Protein AF-A0A6G3XEN6-F1 (afdb_monomer)

Radius of gyration: 22.03 Å; Cα contacts (8 Å, |Δi|>4): 73; chains: 1; bounding box: 51×29×54 Å

InterPro domains:
  IPR021050 Cytochrome c oxidase subunit IV, actinobacteria [PF12270] (1-107)
  IPR021050 Cytochrome c oxidase subunit IV, actinobacteria [PIRSF017385] (2-106)

Structure (mmCIF, N/CA/C/O backbone):
data_AF-A0A6G3XEN6-F1
#
_entry.id   AF-A0A6G3XEN6-F1
#
loop_
_atom_site.group_PDB
_atom_site.id
_atom_site.type_symbol
_atom_site.label_atom_id
_atom_site.label_alt_id
_atom_site.label_comp_id
_atom_site.label_asym_id
_atom_site.label_entity_id
_atom_site.label_seq_id
_atom_site.pdbx_PDB_ins_code
_atom_site.Cartn_x
_atom_site.Cartn_y
_atom_site.Cartn_z
_atom_site.occupancy
_atom_site.B_iso_or_equiv
_atom_site.auth_seq_id
_atom_site.auth_comp_id
_atom_site.auth_asym_id
_atom_site.auth_atom_id
_atom_site.pdbx_PDB_model_num
ATOM 1 N N . TRP A 1 1 ? -12.385 -10.425 -13.037 1.00 83.81 1 TRP A N 1
ATOM 2 C CA . TRP A 1 1 ? -13.175 -11.455 -12.325 1.00 83.81 1 TRP A CA 1
ATOM 3 C C . TRP A 1 1 ? -13.147 -11.294 -10.815 1.00 83.81 1 TRP A C 1
ATOM 5 O O . TRP A 1 1 ? -14.214 -11.320 -10.218 1.00 83.81 1 TRP A O 1
ATOM 15 N N . LEU A 1 2 ? -11.980 -11.065 -10.199 1.00 95.06 2 LEU A N 1
ATOM 16 C CA . LEU A 1 2 ? -11.874 -10.879 -8.746 1.00 95.06 2 LEU A CA 1
ATOM 17 C C . LEU A 1 2 ? -12.801 -9.782 -8.188 1.00 95.06 2 LEU A C 1
ATOM 19 O O . LEU A 1 2 ? -13.530 -10.043 -7.242 1.00 95.06 2 LEU A O 1
ATOM 23 N N . SER A 1 3 ? -12.837 -8.592 -8.796 1.00 96.44 3 SER A N 1
ATOM 24 C CA . SER A 1 3 ? -13.715 -7.496 -8.351 1.00 96.44 3 SER A CA 1
ATOM 25 C C . SER A 1 3 ? -15.198 -7.875 -8.375 1.00 96.44 3 SER A C 1
ATOM 27 O O . SER A 1 3 ? -15.915 -7.641 -7.409 1.00 96.44 3 SER A O 1
ATOM 29 N N . VAL A 1 4 ? -15.650 -8.530 -9.448 1.00 97.56 4 VAL A N 1
ATOM 30 C CA . VAL A 1 4 ? -17.026 -9.039 -9.578 1.00 97.56 4 VAL A CA 1
ATOM 31 C C . VAL A 1 4 ? -17.334 -10.060 -8.484 1.00 97.56 4 VAL A C 1
ATOM 33 O O . VAL A 1 4 ? -18.388 -9.986 -7.858 1.00 97.56 4 VAL A O 1
ATOM 36 N N . PHE A 1 5 ? -16.403 -10.978 -8.217 1.00 97.81 5 PHE A N 1
ATOM 37 C CA . PHE A 1 5 ? -16.540 -11.957 -7.141 1.00 97.81 5 PHE A CA 1
ATOM 38 C C . PHE A 1 5 ? -16.638 -11.285 -5.764 1.00 97.81 5 PHE A C 1
ATOM 40 O O . PHE A 1 5 ? -17.553 -11.592 -5.005 1.00 97.81 5 PHE A O 1
ATOM 47 N N . ILE A 1 6 ? -15.749 -10.335 -5.454 1.00 98.12 6 ILE A N 1
ATOM 48 C CA . ILE A 1 6 ? -15.763 -9.629 -4.165 1.00 98.12 6 ILE A CA 1
ATOM 49 C C . ILE A 1 6 ? -17.054 -8.822 -4.009 1.00 98.12 6 ILE A C 1
ATOM 51 O O . ILE A 1 6 ? -17.641 -8.846 -2.933 1.00 98.12 6 ILE A O 1
ATOM 55 N N . LEU A 1 7 ? -17.544 -8.167 -5.066 1.00 98.25 7 LEU A N 1
ATOM 56 C CA . LEU A 1 7 ? -18.818 -7.446 -5.029 1.00 98.25 7 LEU A CA 1
ATOM 57 C C . LEU A 1 7 ? -19.996 -8.385 -4.754 1.00 98.25 7 LEU A C 1
ATOM 59 O O . LEU A 1 7 ? -20.827 -8.093 -3.897 1.00 98.25 7 LEU A O 1
ATOM 63 N N . ALA A 1 8 ? -20.056 -9.519 -5.455 1.00 98.31 8 ALA A N 1
ATOM 64 C CA . ALA A 1 8 ? -21.086 -10.525 -5.222 1.00 98.31 8 ALA A CA 1
ATOM 65 C C . ALA A 1 8 ? -21.054 -11.013 -3.765 1.00 98.31 8 ALA A C 1
ATOM 67 O O . ALA A 1 8 ? -22.091 -11.046 -3.104 1.00 98.31 8 ALA A O 1
ATOM 68 N N . MET A 1 9 ? -19.863 -11.301 -3.233 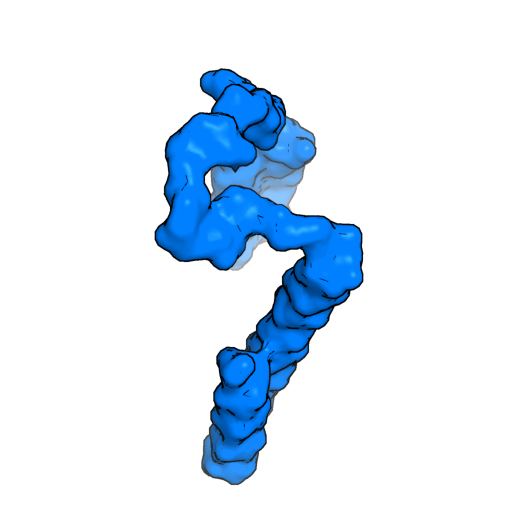1.00 98.12 9 MET A N 1
ATOM 69 C CA . MET A 1 9 ? -19.693 -11.697 -1.836 1.00 98.12 9 MET A CA 1
ATOM 70 C C . MET A 1 9 ? -20.049 -10.581 -0.851 1.00 98.12 9 MET A C 1
ATOM 72 O O . MET A 1 9 ? -20.675 -10.872 0.161 1.00 98.12 9 MET A O 1
ATOM 76 N N . ALA A 1 10 ? -19.716 -9.320 -1.139 1.00 97.88 10 ALA A N 1
ATOM 77 C CA . ALA A 1 10 ? -20.072 -8.171 -0.304 1.00 97.88 10 ALA A CA 1
ATOM 78 C C . ALA A 1 10 ? -21.594 -8.037 -0.158 1.00 97.88 10 ALA A C 1
ATOM 80 O O . ALA A 1 10 ? -22.098 -7.848 0.949 1.00 97.88 10 ALA A O 1
ATOM 81 N N . VAL A 1 11 ? -22.331 -8.199 -1.263 1.00 98.06 11 VAL A N 1
ATOM 82 C CA . VAL A 1 11 ? -23.799 -8.155 -1.274 1.00 98.06 11 VAL A CA 1
ATOM 83 C C . VAL A 1 11 ? -24.391 -9.353 -0.533 1.00 98.06 11 VAL A C 1
ATOM 85 O O . VAL A 1 11 ? -25.224 -9.168 0.353 1.00 98.06 11 VAL A O 1
ATOM 88 N N . VAL A 1 12 ? -23.951 -10.575 -0.856 1.00 98.19 12 VAL A N 1
ATOM 89 C CA . VAL A 1 12 ? -24.445 -11.801 -0.205 1.00 98.19 12 VAL A CA 1
ATOM 90 C C . VAL A 1 12 ? -24.184 -11.758 1.300 1.00 98.19 12 VAL A C 1
ATOM 92 O O . VAL A 1 12 ? -25.095 -12.007 2.088 1.00 98.19 12 VAL A O 1
ATOM 95 N N . TYR A 1 13 ? -22.966 -11.391 1.704 1.00 97.88 13 TYR A N 1
ATOM 96 C CA . TYR A 1 13 ? -22.592 -11.259 3.107 1.00 97.88 13 TYR A CA 1
ATOM 97 C C . TYR A 1 13 ? -23.436 -10.196 3.804 1.00 97.88 13 TYR A C 1
ATOM 99 O O . TYR A 1 13 ? -24.056 -10.504 4.815 1.00 97.88 13 TYR A O 1
ATOM 107 N N . GLY A 1 14 ? -23.523 -8.980 3.257 1.00 97.25 14 GLY A N 1
ATOM 108 C CA . GLY A 1 14 ? -24.234 -7.879 3.908 1.00 97.25 14 GLY A CA 1
ATOM 109 C C . GLY A 1 14 ? -25.726 -8.141 4.103 1.00 97.25 14 GLY A C 1
ATOM 110 O O . GLY A 1 14 ? -26.280 -7.798 5.147 1.00 97.25 14 GLY A O 1
ATOM 111 N N . VAL A 1 15 ? -26.376 -8.811 3.146 1.00 97.62 15 VAL A N 1
ATOM 112 C CA . VAL A 1 15 ? -27.791 -9.196 3.269 1.00 97.62 15 VAL A CA 1
ATOM 113 C C . VAL A 1 15 ? -27.989 -10.297 4.316 1.00 97.62 15 VAL A C 1
ATOM 115 O O . VAL A 1 15 ? -28.964 -10.255 5.071 1.00 97.62 15 VAL A O 1
ATOM 118 N N . TRP A 1 16 ? -27.082 -11.276 4.376 1.00 97.81 16 TRP A N 1
ATOM 119 C CA . TRP A 1 16 ? -27.232 -12.447 5.241 1.00 97.81 16 TRP A CA 1
ATOM 120 C C . TRP A 1 16 ? -26.787 -12.192 6.682 1.00 97.81 16 TRP A C 1
ATOM 122 O O . TRP A 1 16 ? -27.509 -12.522 7.621 1.00 97.81 16 TRP A O 1
ATOM 132 N N . SER A 1 17 ? -25.597 -11.619 6.868 1.00 96.50 17 SER A N 1
ATOM 133 C CA . SER A 1 17 ? -25.003 -11.381 8.186 1.00 96.50 17 SER A CA 1
ATOM 134 C C . SER A 1 17 ? -25.606 -10.161 8.875 1.00 96.50 17 SER A C 1
ATOM 136 O O . SER A 1 17 ? -25.685 -10.137 10.102 1.00 96.50 17 SER A O 1
ATOM 138 N N . LYS A 1 18 ? -26.028 -9.153 8.092 1.00 95.81 18 LYS A N 1
ATOM 139 C CA . LYS A 1 18 ? -26.444 -7.823 8.574 1.00 95.81 18 LYS A CA 1
ATOM 140 C C . LYS A 1 18 ? -25.400 -7.177 9.496 1.00 95.81 18 LYS A C 1
ATOM 142 O O . LYS A 1 18 ? -25.738 -6.370 10.360 1.00 95.81 18 LYS A O 1
ATOM 147 N N . GLU A 1 19 ? -24.135 -7.545 9.310 1.00 97.38 19 GLU A N 1
ATOM 148 C CA . GLU A 1 19 ? -23.006 -7.121 10.129 1.00 97.38 19 GLU A CA 1
ATOM 149 C C . GLU A 1 19 ? -22.223 -6.015 9.383 1.00 97.38 19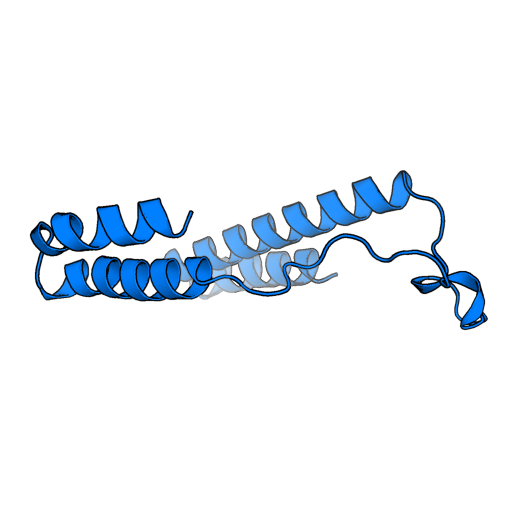 GLU A C 1
ATOM 151 O O . GLU A 1 19 ? -21.768 -6.233 8.251 1.00 97.38 19 GLU A O 1
ATOM 156 N N . PRO A 1 20 ? -22.108 -4.798 9.951 1.00 95.56 20 PRO A N 1
ATOM 157 C CA . PRO A 1 20 ? -21.595 -3.639 9.224 1.00 95.56 20 PRO A CA 1
ATOM 158 C C . PRO A 1 20 ? -20.074 -3.646 8.999 1.00 95.56 20 PRO A C 1
ATOM 160 O O . PRO A 1 20 ? -19.625 -3.101 7.989 1.00 95.56 20 PRO A O 1
ATOM 163 N N . VAL A 1 21 ? -19.269 -4.244 9.881 1.00 97.75 21 VAL A N 1
ATOM 164 C CA . VAL A 1 21 ? -17.797 -4.210 9.816 1.00 97.75 21 VAL A CA 1
ATOM 165 C C . VAL A 1 21 ? -17.285 -5.022 8.627 1.00 97.75 21 VAL A C 1
ATOM 167 O O . VAL A 1 21 ? -16.566 -4.495 7.778 1.00 97.75 21 VAL A O 1
ATOM 170 N N . GLY A 1 22 ? -17.695 -6.281 8.513 1.00 97.12 22 GLY A N 1
ATOM 171 C CA . GLY A 1 22 ? -17.341 -7.184 7.425 1.00 97.12 22 GLY A CA 1
ATOM 172 C C . GLY A 1 22 ? -17.915 -6.723 6.091 1.00 97.12 22 GLY A C 1
ATOM 173 O O . GLY A 1 22 ? -17.216 -6.751 5.080 1.00 97.12 22 GLY A O 1
ATOM 174 N N . THR A 1 23 ? -19.147 -6.202 6.090 1.00 97.25 23 THR A N 1
ATOM 175 C CA . THR A 1 23 ? -19.749 -5.624 4.879 1.00 97.25 23 THR A CA 1
ATOM 176 C C . THR A 1 23 ? -18.915 -4.446 4.378 1.00 97.25 23 THR A C 1
ATOM 178 O O . THR A 1 23 ? -18.557 -4.400 3.201 1.00 97.25 23 THR A O 1
ATOM 181 N N . THR A 1 24 ? -18.520 -3.535 5.274 1.00 97.88 24 THR A N 1
ATOM 182 C CA . THR A 1 24 ? -17.658 -2.392 4.933 1.00 97.88 24 THR A CA 1
ATOM 183 C C . THR A 1 24 ? -16.302 -2.857 4.404 1.00 97.88 24 THR A C 1
ATOM 185 O O . THR A 1 24 ? -15.862 -2.389 3.354 1.00 97.88 24 THR A O 1
ATOM 188 N N . ALA A 1 25 ? -15.658 -3.817 5.073 1.00 98.06 25 ALA A N 1
ATOM 189 C CA . ALA A 1 25 ? -14.372 -4.359 4.642 1.00 98.06 25 ALA A CA 1
ATOM 190 C C . ALA A 1 25 ? -14.438 -4.971 3.230 1.00 98.06 25 ALA A C 1
ATOM 192 O O . ALA A 1 25 ? -13.549 -4.728 2.415 1.00 98.06 25 ALA A O 1
ATOM 193 N N . LEU A 1 26 ? -15.506 -5.710 2.907 1.00 98.12 26 LEU A N 1
ATOM 194 C CA . LEU A 1 26 ? -15.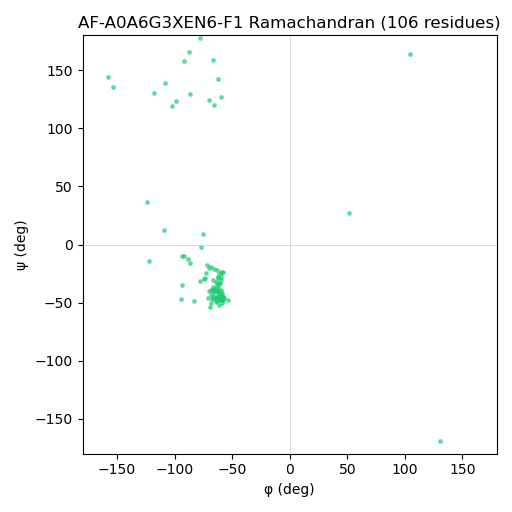694 -6.310 1.583 1.00 98.12 26 LEU A CA 1
ATOM 195 C C . LEU A 1 26 ? -15.938 -5.256 0.494 1.00 98.12 26 LEU A C 1
ATOM 197 O O . LEU A 1 26 ? -15.376 -5.372 -0.596 1.00 98.12 26 LEU A O 1
ATOM 201 N N . PHE A 1 27 ? -16.704 -4.197 0.779 1.00 98.19 27 PHE A N 1
ATOM 202 C CA . PHE A 1 27 ? -16.875 -3.088 -0.167 1.00 98.19 27 PHE A CA 1
ATOM 203 C C . PHE A 1 27 ? -15.575 -2.303 -0.397 1.00 98.19 27 PHE A C 1
ATOM 205 O O . PHE A 1 27 ? -15.280 -1.933 -1.535 1.00 98.19 27 PHE A O 1
ATOM 212 N N . LEU A 1 28 ? -14.760 -2.092 0.642 1.00 98.31 28 LEU A N 1
ATOM 213 C CA . LEU A 1 28 ? -13.441 -1.466 0.496 1.00 98.31 28 LEU A CA 1
ATOM 214 C C . LEU A 1 28 ? -12.474 -2.354 -0.299 1.00 98.31 28 LEU A C 1
ATOM 216 O O . LEU A 1 28 ? -11.770 -1.855 -1.175 1.00 98.31 28 LEU A O 1
ATOM 220 N N . ALA A 1 29 ? -12.479 -3.670 -0.064 1.00 98.19 29 ALA A N 1
ATOM 221 C CA . ALA A 1 29 ? -11.689 -4.624 -0.843 1.00 98.19 29 ALA A CA 1
ATOM 222 C C . ALA A 1 29 ? -12.116 -4.652 -2.321 1.00 98.19 29 ALA A C 1
ATOM 224 O O . ALA A 1 29 ? -11.270 -4.689 -3.217 1.00 98.19 29 ALA A O 1
ATOM 225 N N . PHE A 1 30 ? -13.422 -4.572 -2.592 1.00 98.38 30 PHE A N 1
ATOM 226 C CA . PHE A 1 30 ? -13.948 -4.405 -3.945 1.00 98.38 30 PHE A CA 1
ATOM 227 C C . PHE A 1 30 ? -13.410 -3.124 -4.594 1.00 98.38 30 PHE A C 1
ATOM 229 O O . PHE A 1 30 ? -12.854 -3.192 -5.693 1.00 98.38 30 PHE A O 1
ATOM 236 N N . GLY A 1 31 ? -13.498 -1.985 -3.900 1.00 98.12 31 GLY A N 1
ATOM 237 C CA . GLY A 1 31 ? -12.964 -0.707 -4.375 1.00 98.12 31 GLY A CA 1
ATOM 238 C C . GLY A 1 31 ? -11.466 -0.770 -4.683 1.00 98.12 31 GLY A C 1
ATOM 239 O O . GLY A 1 31 ? -11.045 -0.366 -5.766 1.00 98.12 31 GLY A O 1
ATOM 240 N N . LEU A 1 32 ? -10.672 -1.367 -3.789 1.00 98.12 32 LEU A N 1
ATOM 241 C CA . LEU A 1 32 ? -9.238 -1.587 -3.993 1.00 98.12 32 LEU A CA 1
ATOM 242 C C . LEU A 1 32 ? -8.965 -2.433 -5.246 1.00 98.12 32 LEU A C 1
ATOM 244 O O . LEU A 1 32 ? -8.117 -2.078 -6.064 1.00 98.12 32 LEU A O 1
ATOM 248 N N . SER A 1 33 ? -9.713 -3.526 -5.432 1.00 98.19 33 SER A N 1
ATOM 249 C CA . SER A 1 33 ? -9.554 -4.401 -6.599 1.00 98.19 33 SER A CA 1
ATOM 250 C C . SER A 1 33 ? -9.896 -3.696 -7.916 1.00 98.19 33 SER A C 1
ATOM 252 O O . SER A 1 33 ? -9.219 -3.917 -8.920 1.00 98.19 33 SER A O 1
ATOM 254 N N . ILE A 1 34 ? -10.904 -2.814 -7.913 1.00 98.12 34 ILE A N 1
ATOM 255 C CA . ILE A 1 34 ? -11.231 -1.972 -9.066 1.00 98.12 34 ILE A CA 1
ATOM 256 C C . ILE A 1 34 ? -10.120 -0.968 -9.324 1.00 98.12 34 ILE A C 1
ATOM 258 O O . ILE A 1 34 ? -9.724 -0.821 -10.472 1.00 98.12 34 ILE A O 1
ATOM 262 N N . MET A 1 35 ? -9.611 -0.292 -8.295 1.00 98.00 35 MET A N 1
ATOM 263 C CA . MET A 1 35 ? -8.570 0.722 -8.457 1.00 98.00 35 MET A CA 1
ATOM 264 C C . MET A 1 35 ? -7.315 0.130 -9.111 1.00 98.00 35 MET A C 1
ATOM 266 O O . MET A 1 35 ? -6.821 0.670 -10.099 1.00 98.00 35 MET A O 1
ATOM 270 N N . ILE A 1 36 ? -6.852 -1.020 -8.611 1.00 97.62 36 ILE A N 1
ATOM 271 C CA . ILE A 1 36 ? -5.704 -1.739 -9.178 1.00 97.62 36 ILE A CA 1
ATOM 272 C C . ILE A 1 36 ? -6.025 -2.221 -10.597 1.00 97.62 36 ILE A C 1
ATOM 274 O O . ILE A 1 36 ? -5.259 -1.970 -11.524 1.00 97.62 36 ILE A O 1
ATOM 278 N N . GLY A 1 37 ? -7.171 -2.884 -10.788 1.00 96.75 37 GLY A N 1
ATOM 279 C CA . GLY A 1 37 ? -7.562 -3.422 -12.092 1.00 96.75 37 GLY A CA 1
ATOM 280 C C . GLY A 1 37 ? -7.724 -2.342 -13.163 1.00 96.75 37 GLY A C 1
ATOM 281 O O . GLY A 1 37 ? -7.286 -2.532 -14.294 1.00 96.75 37 GLY A O 1
ATOM 282 N N . PHE A 1 38 ? -8.304 -1.195 -12.805 1.00 96.81 38 PHE A N 1
ATOM 283 C CA . PHE A 1 38 ? -8.435 -0.036 -13.680 1.00 96.81 38 PHE A CA 1
ATOM 284 C C . PHE A 1 38 ? -7.068 0.514 -14.068 1.00 96.81 38 PHE A C 1
ATOM 286 O O . PHE A 1 38 ? -6.834 0.718 -15.252 1.00 96.81 38 PHE A O 1
ATOM 293 N N . TYR A 1 39 ? -6.164 0.717 -13.104 1.00 96.88 39 TYR A N 1
ATOM 294 C CA . TYR A 1 39 ? -4.816 1.208 -13.387 1.00 96.88 39 TYR A CA 1
ATOM 295 C C . TYR A 1 39 ? -4.073 0.282 -14.359 1.00 96.88 39 TYR A C 1
ATOM 297 O O . TYR A 1 39 ? -3.547 0.746 -15.367 1.00 96.88 39 TYR A O 1
ATOM 305 N N . LEU A 1 40 ? -4.100 -1.031 -14.114 1.00 95.56 40 LEU A N 1
ATOM 306 C CA . LEU A 1 40 ? -3.447 -2.007 -14.988 1.00 95.56 40 LEU A CA 1
ATOM 307 C C . LEU A 1 40 ? -4.075 -2.040 -16.385 1.00 95.56 40 LEU A C 1
ATOM 309 O O . LEU A 1 40 ? -3.351 -1.985 -17.373 1.00 95.56 40 LEU A O 1
ATOM 313 N N . ALA A 1 41 ? -5.407 -2.062 -16.491 1.00 94.94 41 ALA A N 1
ATOM 314 C CA . ALA A 1 41 ? -6.090 -2.035 -17.785 1.00 94.94 41 ALA A CA 1
ATOM 315 C C . ALA A 1 41 ? -5.830 -0.722 -18.541 1.00 94.94 41 ALA A C 1
ATOM 317 O O . ALA A 1 41 ? -5.631 -0.716 -19.752 1.00 94.94 41 AL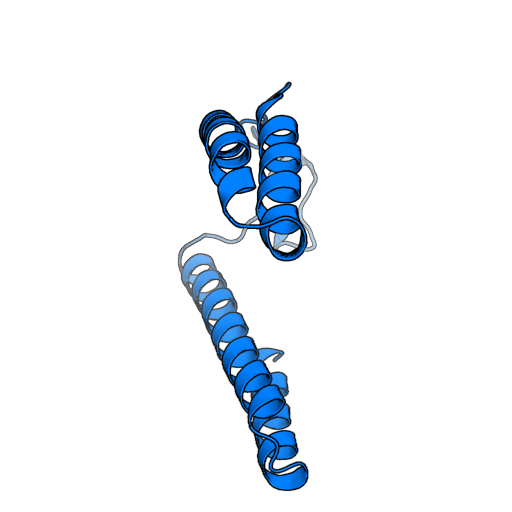A A O 1
ATOM 318 N N . PHE A 1 42 ? -5.819 0.406 -17.834 1.00 96.69 42 PHE A N 1
ATOM 319 C CA . PHE A 1 42 ? -5.527 1.718 -18.399 1.00 96.69 42 PHE A CA 1
ATOM 320 C C . PHE A 1 42 ? -4.106 1.788 -18.971 1.00 96.69 42 PHE A C 1
ATOM 322 O O . PHE A 1 42 ? -3.921 2.365 -20.045 1.00 96.69 42 PHE A O 1
ATOM 329 N N . THR A 1 43 ? -3.130 1.205 -18.273 1.00 95.94 43 THR A N 1
ATOM 330 C CA . THR A 1 43 ? -1.732 1.115 -18.714 1.00 95.94 43 THR A CA 1
ATOM 331 C C . THR A 1 43 ? -1.575 0.131 -19.871 1.00 95.94 43 THR A C 1
ATOM 333 O O . THR A 1 43 ? -0.988 0.495 -20.881 1.00 95.94 43 THR A O 1
ATOM 336 N N . ALA A 1 44 ? -2.173 -1.061 -19.796 1.00 93.94 44 ALA A N 1
ATOM 337 C CA . ALA A 1 44 ? -2.104 -2.069 -20.858 1.00 93.94 44 ALA A CA 1
ATOM 338 C C . ALA A 1 44 ? -2.676 -1.575 -22.198 1.00 93.94 44 ALA A C 1
ATOM 340 O O . ALA A 1 44 ? -2.202 -1.956 -23.255 1.00 93.94 44 ALA A O 1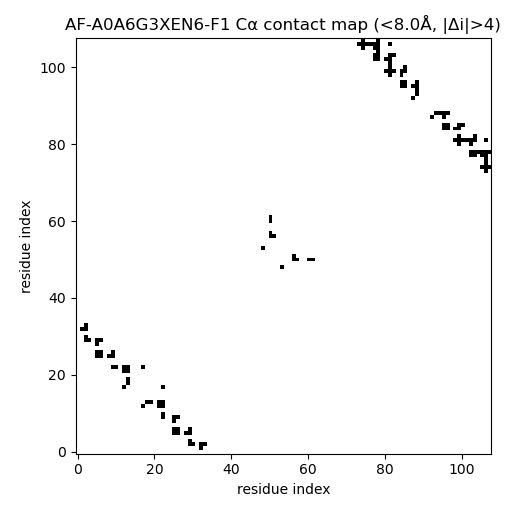
ATOM 341 N N . ASN A 1 45 ? -3.664 -0.674 -22.173 1.00 94.31 45 ASN A N 1
ATOM 342 C CA . ASN A 1 45 ? -4.202 -0.054 -23.391 1.00 94.31 45 ASN A CA 1
ATOM 343 C C . ASN A 1 45 ? -3.306 1.056 -23.983 1.00 94.31 45 ASN A C 1
ATOM 345 O O . ASN A 1 45 ? -3.682 1.673 -24.978 1.00 94.31 45 ASN A O 1
ATOM 349 N N . ARG A 1 46 ? -2.177 1.381 -23.345 1.00 96.06 46 ARG A N 1
ATOM 350 C CA . ARG A 1 46 ? -1.251 2.453 -23.755 1.00 96.06 46 ARG A CA 1
ATOM 351 C C . ARG A 1 46 ? 0.171 1.976 -24.012 1.00 96.06 46 ARG A C 1
ATOM 353 O O . ARG A 1 46 ? 0.958 2.754 -24.540 1.00 96.06 46 ARG A O 1
ATOM 360 N N . VAL A 1 47 ? 0.499 0.766 -23.584 1.00 93.56 47 VAL A N 1
ATOM 361 C CA . VAL A 1 47 ? 1.823 0.168 -23.730 1.00 93.56 47 VAL A CA 1
ATOM 362 C C . VAL A 1 47 ? 1.714 -0.932 -24.780 1.00 93.56 47 VAL A C 1
ATOM 364 O O . VAL A 1 47 ? 0.710 -1.643 -24.820 1.00 93.56 47 VAL A O 1
ATOM 367 N N . ASP A 1 48 ? 2.716 -1.035 -25.649 1.00 90.50 48 ASP A N 1
ATOM 368 C CA . ASP A 1 48 ? 2.792 -2.111 -26.636 1.00 90.50 48 ASP A CA 1
ATOM 369 C C . ASP A 1 48 ? 3.005 -3.469 -25.950 1.00 90.50 48 ASP A C 1
ATOM 371 O O . ASP A 1 48 ? 3.476 -3.541 -24.814 1.00 90.50 48 ASP A O 1
ATOM 375 N N . ALA A 1 49 ? 2.661 -4.557 -26.643 1.00 89.50 49 ALA A N 1
ATOM 376 C CA . ALA A 1 49 ? 2.868 -5.904 -26.120 1.00 89.50 49 ALA A CA 1
ATOM 377 C C . ALA A 1 49 ? 4.359 -6.149 -25.838 1.00 89.50 49 ALA A C 1
ATOM 379 O O . ALA A 1 49 ? 5.201 -5.956 -26.718 1.00 89.50 49 ALA A O 1
ATOM 380 N N . MET A 1 50 ? 4.673 -6.577 -24.615 1.00 89.00 50 MET A N 1
ATOM 381 C CA . MET A 1 50 ? 6.045 -6.868 -24.194 1.00 89.00 50 MET A CA 1
ATOM 382 C C . MET A 1 50 ? 6.416 -8.319 -24.522 1.00 89.00 50 MET A C 1
ATOM 384 O O . MET A 1 50 ? 5.538 -9.145 -24.787 1.00 89.00 50 MET A O 1
ATOM 388 N N . ALA A 1 51 ? 7.706 -8.672 -24.474 1.00 91.88 51 ALA A N 1
ATOM 389 C CA . ALA A 1 51 ? 8.118 -10.063 -24.687 1.00 91.88 51 ALA A CA 1
ATOM 390 C C . ALA A 1 51 ? 7.489 -10.990 -23.629 1.00 91.88 51 ALA A C 1
ATOM 392 O O . ALA A 1 51 ? 7.070 -12.099 -23.949 1.00 91.88 51 ALA A O 1
ATOM 393 N N . GLN A 1 52 ? 7.300 -10.487 -22.404 1.00 90.25 52 GLN A N 1
ATOM 394 C CA . GLN A 1 52 ? 6.567 -11.158 -21.320 1.00 90.25 52 GLN A CA 1
ATOM 395 C C . GLN A 1 52 ? 5.109 -11.531 -21.651 1.00 90.25 52 GLN A C 1
ATOM 397 O O . GLN A 1 52 ? 4.570 -12.458 -21.045 1.00 90.25 52 GLN A O 1
ATOM 402 N N . ASP A 1 53 ? 4.469 -10.853 -22.608 1.00 92.81 53 ASP A N 1
ATOM 403 C CA . ASP A 1 53 ? 3.100 -11.157 -23.041 1.00 92.81 53 ASP A CA 1
ATOM 404 C C . ASP A 1 53 ? 3.055 -12.202 -24.175 1.00 92.81 53 ASP A C 1
ATOM 406 O O . ASP A 1 53 ? 1.987 -12.742 -24.489 1.00 92.81 53 ASP A O 1
ATOM 410 N N . ASN A 1 54 ? 4.201 -12.513 -24.797 1.00 93.56 54 ASN A N 1
ATOM 411 C CA . ASN A 1 54 ? 4.309 -13.427 -25.932 1.00 93.56 54 ASN A CA 1
ATOM 412 C C . ASN A 1 54 ? 4.750 -14.836 -25.494 1.00 93.56 54 ASN A C 1
ATOM 414 O O . ASN A 1 54 ? 5.816 -15.045 -24.924 1.00 93.56 54 ASN A O 1
ATOM 418 N N . LYS A 1 55 ? 3.938 -15.845 -25.831 1.00 93.81 55 LYS A N 1
ATOM 419 C CA . LYS A 1 55 ? 4.209 -17.257 -25.503 1.00 93.81 55 LYS A CA 1
ATOM 420 C C . LYS A 1 55 ? 5.348 -17.882 -26.312 1.00 93.81 55 LYS A C 1
ATOM 422 O O . LYS A 1 55 ? 5.828 -18.943 -25.930 1.00 93.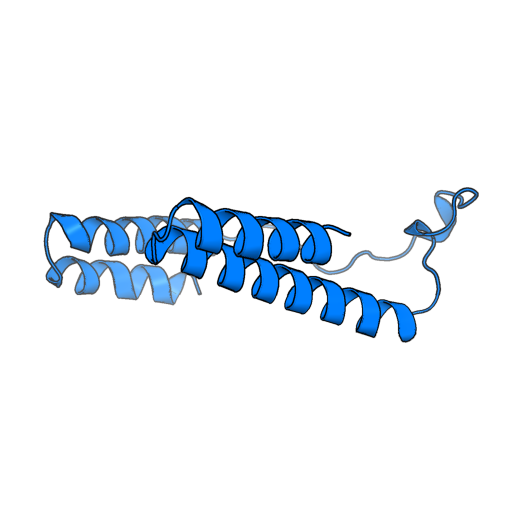81 55 LYS A O 1
ATOM 427 N N . GLU A 1 56 ? 5.722 -17.263 -27.425 1.00 95.50 56 GLU A N 1
ATOM 428 C CA . GLU A 1 56 ? 6.787 -17.714 -28.327 1.00 95.50 56 GLU A CA 1
ATOM 429 C C . GLU A 1 56 ? 8.027 -16.807 -28.254 1.00 95.50 56 GLU A C 1
ATOM 431 O O . GLU A 1 56 ? 8.891 -16.897 -29.121 1.00 95.50 56 GLU A O 1
ATOM 436 N N . ALA A 1 57 ? 8.108 -15.920 -27.254 1.00 92.00 57 ALA A N 1
ATOM 437 C CA . ALA A 1 57 ? 9.253 -15.033 -27.073 1.00 92.00 57 ALA A CA 1
ATOM 438 C C . ALA A 1 57 ? 10.551 -15.813 -26.821 1.00 92.00 57 ALA A C 1
ATOM 440 O O . ALA A 1 57 ? 10.562 -16.816 -26.098 1.00 92.00 57 ALA A O 1
ATOM 441 N N . ASP A 1 58 ? 11.650 -15.314 -27.381 1.00 91.69 58 ASP A N 1
ATOM 442 C CA . ASP A 1 58 ? 12.997 -15.798 -27.093 1.00 91.69 58 ASP A CA 1
ATOM 443 C C . ASP A 1 58 ? 13.618 -14.984 -25.943 1.00 91.69 58 ASP A C 1
ATOM 445 O O . ASP A 1 58 ? 13.252 -13.840 -25.680 1.00 91.69 58 ASP A O 1
ATOM 449 N N . VAL A 1 59 ? 14.612 -15.548 -25.257 1.00 88.25 59 VAL A N 1
ATOM 450 C CA . VAL A 1 59 ? 15.341 -14.879 -24.164 1.00 88.25 59 VAL A CA 1
ATOM 451 C C . VAL A 1 59 ? 16.021 -13.595 -24.656 1.00 88.25 59 VAL A C 1
ATOM 453 O O . VAL A 1 59 ? 16.207 -12.650 -23.891 1.00 88.25 59 VAL A O 1
ATOM 456 N N . ALA A 1 60 ? 16.380 -13.547 -25.941 1.00 90.00 60 ALA A N 1
ATOM 457 C CA . ALA A 1 60 ? 16.995 -12.382 -26.563 1.00 90.00 60 ALA A CA 1
ATOM 458 C C . ALA A 1 60 ? 16.037 -11.185 -26.724 1.00 90.00 60 ALA A C 1
ATOM 460 O O . ALA A 1 60 ? 16.519 -10.056 -26.834 1.00 90.00 60 ALA A O 1
ATOM 461 N N . ASP A 1 61 ? 14.716 -11.402 -26.697 1.00 89.25 61 ASP A N 1
ATOM 462 C CA . ASP A 1 61 ? 13.714 -10.352 -26.931 1.00 89.25 61 ASP A CA 1
ATOM 463 C C . ASP A 1 61 ? 13.668 -9.311 -25.791 1.00 89.25 61 ASP A C 1
ATOM 465 O O . ASP A 1 61 ? 13.228 -8.181 -25.997 1.00 89.25 61 ASP A O 1
ATOM 469 N N . GLU A 1 62 ? 14.193 -9.652 -24.606 1.00 87.31 62 GLU A N 1
ATOM 470 C CA . GLU A 1 62 ? 14.309 -8.774 -23.429 1.00 87.31 62 GLU A CA 1
ATOM 471 C C . GLU A 1 62 ? 15.761 -8.663 -22.908 1.00 87.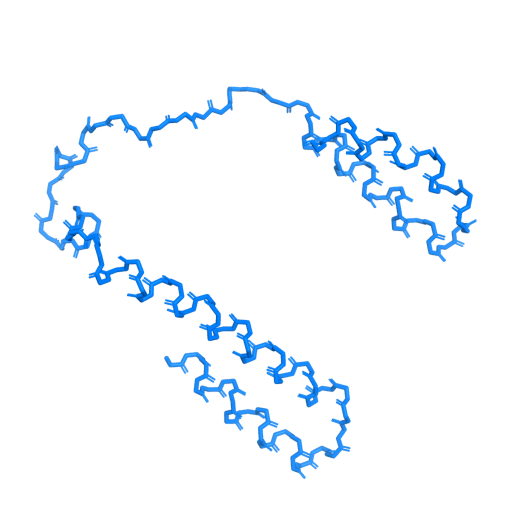31 62 GLU A C 1
ATOM 473 O O . GLU A 1 62 ? 16.015 -8.546 -21.712 1.00 87.31 62 GLU A O 1
ATOM 478 N N . ALA A 1 63 ? 16.754 -8.647 -23.805 1.00 86.31 63 ALA A N 1
ATOM 479 C CA . 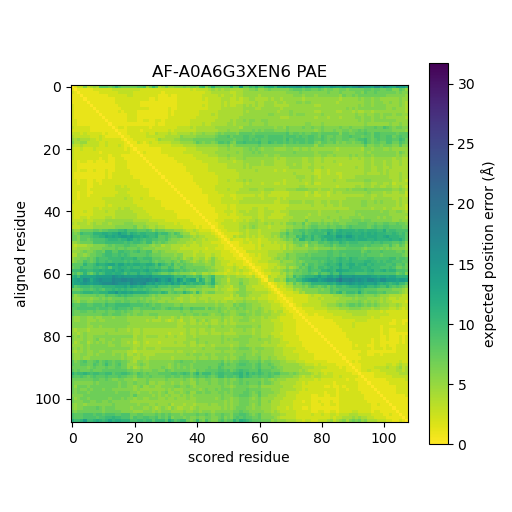ALA A 1 63 ? 18.178 -8.549 -23.440 1.00 86.31 63 ALA A CA 1
ATOM 480 C C . ALA A 1 63 ? 18.660 -7.140 -23.000 1.00 86.31 63 ALA A C 1
ATOM 482 O O . ALA A 1 63 ? 19.864 -6.901 -22.886 1.00 86.31 63 ALA A O 1
ATOM 483 N N . GLY A 1 64 ? 17.743 -6.189 -22.801 1.00 87.31 64 GLY A N 1
ATOM 484 C CA . GLY A 1 64 ? 18.054 -4.807 -22.424 1.00 87.31 64 GLY A CA 1
ATOM 485 C C . GLY A 1 64 ? 18.394 -4.616 -20.940 1.00 87.31 64 GLY A C 1
ATOM 486 O O . GLY A 1 64 ? 18.339 -5.539 -20.129 1.00 87.31 64 GLY A O 1
ATOM 487 N N . GLU A 1 65 ? 18.724 -3.380 -20.559 1.00 91.12 65 GLU A N 1
ATOM 488 C CA . GLU A 1 65 ? 18.872 -3.011 -19.147 1.00 91.12 65 GLU A CA 1
ATOM 489 C C . GLU A 1 65 ? 17.499 -2.996 -18.450 1.00 91.12 65 GLU A C 1
ATOM 491 O O . GLU A 1 65 ? 16.598 -2.272 -18.869 1.00 91.12 65 GLU A O 1
ATOM 496 N N . LEU A 1 66 ? 17.339 -3.756 -17.358 1.00 88.06 66 LEU A N 1
ATOM 497 C CA . LEU A 1 66 ? 16.076 -3.811 -16.600 1.00 88.06 66 LEU A CA 1
ATOM 498 C C . LEU A 1 66 ? 15.727 -2.485 -15.900 1.00 88.06 66 LEU A C 1
ATOM 500 O O . LEU A 1 66 ? 14.558 -2.198 -15.650 1.00 88.06 66 LEU A O 1
ATOM 504 N N . GLY A 1 67 ? 16.746 -1.719 -15.507 1.00 92.06 67 GLY A N 1
ATOM 505 C CA . GLY A 1 67 ? 16.614 -0.512 -14.697 1.00 92.06 67 GLY A CA 1
ATOM 506 C C . GLY A 1 67 ? 17.562 -0.492 -13.499 1.00 92.06 67 GLY A C 1
ATOM 507 O O . GLY A 1 67 ? 18.492 -1.290 -13.384 1.00 92.06 67 GLY A O 1
ATOM 508 N N . PHE A 1 68 ? 17.335 0.459 -12.596 1.00 95.88 68 PHE A N 1
ATOM 509 C CA . PHE A 1 68 ? 18.174 0.654 -11.420 1.00 95.88 68 PHE A CA 1
ATOM 510 C C . PHE A 1 68 ? 17.732 -0.233 -10.252 1.00 95.88 68 PHE A C 1
ATOM 512 O O . PHE A 1 68 ? 16.578 -0.191 -9.827 1.00 95.88 68 PHE A O 1
ATOM 519 N N . PHE A 1 69 ? 18.688 -0.950 -9.664 1.00 94.94 69 PHE A N 1
ATOM 520 C CA . PHE A 1 69 ? 18.520 -1.653 -8.397 1.00 94.94 69 PHE A CA 1
ATOM 521 C C . PHE A 1 69 ? 19.491 -1.077 -7.374 1.00 94.94 69 PHE A C 1
ATOM 523 O O . PHE A 1 69 ? 20.686 -0.959 -7.642 1.00 94.94 69 PHE A O 1
ATOM 530 N N . SER A 1 70 ? 18.990 -0.736 -6.185 1.00 93.69 70 SER A N 1
ATOM 531 C CA . SER A 1 70 ? 19.857 -0.308 -5.087 1.00 93.69 70 SER A CA 1
ATOM 532 C C . SER A 1 70 ? 20.736 -1.487 -4.639 1.00 93.69 70 SER A C 1
ATOM 534 O O . SER A 1 70 ? 20.188 -2.504 -4.207 1.00 93.69 70 SER A O 1
ATOM 536 N N . PRO A 1 71 ? 22.078 -1.384 -4.711 1.00 95.88 71 PRO A N 1
ATOM 537 C CA . PRO A 1 71 ? 22.967 -2.481 -4.326 1.00 95.88 71 PRO A CA 1
ATOM 538 C C . PRO A 1 71 ? 23.021 -2.683 -2.806 1.00 95.88 71 PRO A C 1
ATOM 540 O O . PRO A 1 71 ? 23.333 -3.775 -2.337 1.00 95.88 71 PRO A O 1
ATOM 543 N N . HIS A 1 72 ? 22.722 -1.638 -2.027 1.00 95.31 72 HIS A N 1
ATOM 544 C CA . HIS A 1 72 ? 22.592 -1.699 -0.576 1.00 95.31 72 HIS A CA 1
ATOM 545 C C . HIS A 1 72 ? 21.738 -0.534 -0.057 1.00 95.31 72 HIS A C 1
ATOM 547 O O . HIS A 1 72 ? 21.853 0.598 -0.528 1.00 95.31 72 HIS A O 1
ATOM 553 N N . SER A 1 73 ? 20.938 -0.773 0.984 1.00 95.44 73 SER A N 1
ATOM 554 C CA . SER A 1 73 ? 20.267 0.298 1.724 1.00 95.44 73 SER A CA 1
ATOM 555 C C . SER A 1 73 ? 19.973 -0.117 3.162 1.00 95.44 73 SER A C 1
ATOM 557 O O . SER A 1 73 ? 19.482 -1.214 3.418 1.00 95.44 73 SER A O 1
ATOM 559 N N . TRP A 1 74 ? 20.250 0.790 4.099 1.00 96.56 74 TRP A N 1
ATOM 560 C CA . TRP A 1 74 ? 19.880 0.653 5.513 1.00 96.56 74 TRP A CA 1
ATOM 561 C C . TRP A 1 74 ? 18.514 1.278 5.823 1.00 96.56 74 TRP A C 1
ATOM 563 O O . TRP A 1 74 ? 17.973 1.071 6.909 1.00 96.56 74 TRP A O 1
ATOM 573 N N . GLN A 1 75 ? 17.934 2.017 4.874 1.00 96.69 75 GLN A N 1
ATOM 574 C CA . GLN A 1 75 ? 16.655 2.704 5.056 1.00 96.69 75 GLN A CA 1
ATOM 575 C C . GLN A 1 75 ? 15.505 1.737 5.384 1.00 96.69 75 GLN A C 1
ATOM 577 O O . GLN A 1 75 ? 14.791 2.014 6.348 1.00 96.69 75 GLN A O 1
ATOM 582 N N . PRO A 1 76 ? 15.360 0.561 4.724 1.00 96.75 76 PRO A N 1
ATOM 583 C CA . PRO A 1 76 ? 14.306 -0.392 5.077 1.00 96.75 76 PRO A CA 1
ATOM 584 C C . PRO A 1 76 ? 14.418 -0.909 6.514 1.00 96.75 76 PRO A C 1
ATOM 586 O O . PRO A 1 76 ? 13.400 -1.131 7.166 1.00 96.75 76 PRO A O 1
ATOM 589 N N . LEU A 1 77 ? 15.643 -1.063 7.032 1.00 96.94 77 LEU A N 1
ATOM 590 C CA . LEU A 1 77 ? 15.857 -1.477 8.417 1.00 96.94 77 LEU A CA 1
ATOM 591 C C . LEU A 1 77 ? 15.402 -0.382 9.389 1.00 96.94 77 LEU A C 1
ATOM 593 O O . LEU A 1 77 ? 14.663 -0.673 10.327 1.00 96.94 77 LEU A O 1
ATOM 597 N N . SER A 1 78 ? 15.797 0.874 9.146 1.00 97.31 78 SER A N 1
ATOM 598 C CA . SER A 1 78 ? 15.342 2.016 9.952 1.00 97.31 78 SER A CA 1
ATOM 599 C C . SER A 1 78 ? 13.819 2.150 9.919 1.00 97.31 78 SER A C 1
ATOM 601 O O . SER A 1 78 ? 13.196 2.306 10.967 1.00 97.31 78 SER A O 1
ATOM 603 N N . LEU A 1 79 ? 13.211 2.012 8.737 1.00 97.62 79 LEU A N 1
ATOM 604 C CA . LEU A 1 79 ? 11.765 2.089 8.547 1.00 97.62 79 LEU A CA 1
ATOM 605 C C . LEU A 1 79 ? 11.029 0.977 9.307 1.00 97.62 79 LEU A C 1
ATOM 607 O O . LEU A 1 79 ? 10.044 1.249 9.990 1.00 97.62 79 LEU A O 1
ATOM 611 N N . ALA A 1 80 ? 11.525 -0.262 9.241 1.00 97.88 80 ALA A N 1
ATOM 612 C CA . ALA A 1 80 ? 10.942 -1.394 9.955 1.00 97.88 80 ALA A CA 1
ATOM 613 C C . ALA A 1 80 ? 11.027 -1.219 11.479 1.00 97.88 80 ALA A C 1
ATOM 615 O O . ALA A 1 80 ? 10.033 -1.411 12.181 1.00 97.88 80 ALA A O 1
ATOM 616 N N . VAL A 1 81 ? 12.191 -0.808 11.995 1.00 97.75 81 VAL A N 1
ATOM 617 C CA . VAL A 1 81 ? 12.386 -0.557 13.432 1.00 97.75 81 VAL A CA 1
ATOM 618 C C . VAL A 1 81 ? 11.521 0.618 13.891 1.00 97.75 81 VAL A C 1
ATOM 620 O O . VAL A 1 81 ? 10.804 0.504 14.886 1.00 97.75 81 VAL A O 1
ATOM 623 N N . GLY A 1 82 ? 11.520 1.723 13.145 1.00 97.62 82 GLY A N 1
ATOM 624 C CA . GLY A 1 82 ? 10.672 2.883 13.409 1.00 97.62 82 GLY A CA 1
ATOM 625 C C . GLY A 1 82 ? 9.185 2.524 13.423 1.00 97.62 82 GLY A C 1
ATOM 626 O O . GLY A 1 82 ? 8.481 2.901 14.359 1.00 97.62 82 GLY A O 1
ATOM 627 N N . GLY A 1 83 ? 8.718 1.732 12.454 1.00 97.62 83 GLY A N 1
ATOM 628 C CA . GLY A 1 83 ? 7.336 1.251 12.374 1.00 97.62 83 GLY A CA 1
ATOM 629 C C . GLY A 1 83 ? 6.954 0.329 13.532 1.00 97.62 83 GLY A C 1
ATOM 630 O O . GLY A 1 83 ? 5.873 0.474 14.102 1.00 97.62 83 GLY A O 1
ATOM 631 N N . ALA A 1 84 ? 7.860 -0.559 13.953 1.00 97.50 84 ALA A N 1
ATOM 632 C CA . ALA A 1 84 ? 7.659 -1.389 15.138 1.00 97.50 84 ALA A CA 1
ATOM 633 C C . ALA A 1 84 ? 7.520 -0.534 16.410 1.00 97.50 84 ALA A C 1
ATOM 635 O O . ALA A 1 84 ? 6.598 -0.754 17.197 1.00 97.50 84 ALA A O 1
ATOM 636 N N . PHE A 1 85 ? 8.371 0.485 16.592 1.00 97.56 85 PHE A N 1
ATOM 637 C CA . PHE A 1 85 ? 8.240 1.436 17.703 1.00 97.56 85 PHE A CA 1
ATOM 638 C C . PHE A 1 85 ? 6.945 2.252 17.638 1.00 97.56 85 PHE A C 1
ATOM 640 O O . PHE A 1 85 ? 6.313 2.446 18.675 1.00 97.56 85 PHE A O 1
ATOM 647 N N . ALA A 1 86 ? 6.509 2.681 16.449 1.00 97.31 86 ALA A N 1
ATOM 648 C CA . ALA A 1 86 ? 5.231 3.379 16.291 1.00 97.31 86 ALA A CA 1
ATOM 649 C C . ALA A 1 86 ? 4.068 2.498 16.761 1.00 97.31 86 ALA A C 1
ATOM 651 O O . ALA A 1 86 ? 3.228 2.931 17.549 1.00 97.31 86 ALA A O 1
ATOM 652 N N . PHE A 1 87 ? 4.047 1.235 16.324 1.00 97.38 87 PHE A N 1
ATOM 653 C CA . PHE A 1 87 ? 2.992 0.291 16.680 1.00 97.38 87 PHE A CA 1
ATOM 654 C C . PHE A 1 87 ? 3.003 -0.068 18.173 1.00 97.38 87 PHE A C 1
ATOM 656 O O . PHE A 1 87 ? 1.948 -0.150 18.800 1.00 97.38 87 PHE A O 1
ATOM 663 N N . MET A 1 88 ? 4.187 -0.188 18.784 1.00 97.44 88 MET A N 1
ATOM 664 C CA . MET A 1 88 ? 4.329 -0.362 20.234 1.00 97.44 88 MET A CA 1
ATOM 665 C C . MET A 1 88 ? 3.726 0.800 21.042 1.00 97.44 88 MET A C 1
ATOM 667 O O . MET A 1 88 ? 3.309 0.595 22.183 1.00 97.44 88 MET A O 1
ATOM 671 N N . GLY A 1 89 ? 3.589 1.995 20.455 1.00 96.44 89 GLY A N 1
ATOM 672 C CA . GLY A 1 89 ? 2.910 3.134 21.077 1.00 96.44 89 GLY A CA 1
ATOM 673 C C . GLY A 1 89 ? 1.447 2.856 21.450 1.00 96.44 89 GLY A C 1
ATOM 674 O O . GLY A 1 89 ? 0.944 3.451 22.401 1.00 96.44 89 GLY A O 1
ATOM 675 N N . VAL A 1 90 ? 0.781 1.901 20.785 1.00 96.38 90 VAL A N 1
ATOM 676 C CA . VAL A 1 90 ? -0.579 1.451 21.145 1.00 96.38 90 VAL A CA 1
ATOM 677 C C . VAL A 1 90 ? -0.611 0.811 22.540 1.00 96.38 90 VAL A C 1
ATOM 679 O O . VAL A 1 90 ? -1.599 0.948 23.255 1.00 96.38 90 VAL A O 1
ATOM 682 N N . VAL A 1 91 ? 0.474 0.138 22.941 1.00 97.06 91 VAL A N 1
ATOM 683 C CA . VAL A 1 91 ? 0.584 -0.575 24.224 1.00 97.06 91 VAL A CA 1
ATOM 684 C C . VAL A 1 91 ? 1.224 0.301 25.301 1.00 97.06 91 VAL A C 1
ATOM 686 O O . VAL A 1 91 ? 0.721 0.374 26.418 1.00 97.06 91 VAL A O 1
ATOM 689 N N . PHE A 1 92 ? 2.335 0.970 24.978 1.00 96.31 92 PHE A N 1
ATOM 690 C CA . PHE A 1 92 ? 3.142 1.715 25.955 1.00 96.31 92 PHE A CA 1
ATOM 691 C C . PHE A 1 92 ? 2.785 3.205 26.058 1.00 96.31 92 PHE A C 1
ATOM 693 O O . PHE A 1 92 ? 3.245 3.890 26.975 1.00 96.31 92 PHE A O 1
ATOM 700 N N . GLY A 1 93 ? 1.959 3.710 25.141 1.00 96.25 93 GLY A N 1
ATOM 701 C CA . GLY A 1 93 ? 1.503 5.093 25.099 1.00 96.25 93 GLY A CA 1
ATOM 702 C C . GLY A 1 93 ? 2.180 5.946 24.023 1.00 96.25 93 GLY A C 1
ATOM 703 O O . GLY A 1 93 ? 3.229 5.620 23.468 1.00 96.25 93 GLY A O 1
ATOM 704 N N . TRP A 1 94 ? 1.558 7.094 23.749 1.00 95.81 94 TRP A N 1
ATOM 705 C CA . TRP A 1 94 ? 1.881 7.975 22.622 1.00 95.81 94 TRP A CA 1
ATOM 706 C C . TRP A 1 94 ? 3.273 8.625 22.688 1.00 95.81 94 TRP A C 1
ATOM 708 O O . TRP A 1 94 ? 3.812 9.006 21.654 1.00 95.81 94 TRP A O 1
ATOM 718 N N . TRP A 1 95 ? 3.890 8.720 23.870 1.00 96.62 95 TRP A N 1
ATOM 719 C CA . TRP A 1 95 ? 5.232 9.293 24.046 1.00 96.62 95 TRP A CA 1
ATOM 720 C C . TRP A 1 95 ? 6.314 8.517 23.275 1.00 96.62 95 TRP A C 1
ATOM 722 O O . TRP A 1 95 ? 7.325 9.098 22.880 1.00 96.62 95 TRP A O 1
ATOM 732 N N . LEU A 1 96 ? 6.091 7.226 22.994 1.00 96.44 96 LEU A N 1
ATOM 733 C CA . LEU A 1 96 ? 7.009 6.408 22.197 1.00 96.44 96 LEU A CA 1
ATOM 734 C C . LEU A 1 96 ? 7.143 6.930 20.752 1.00 96.44 96 LEU A C 1
ATOM 736 O O . LEU A 1 96 ? 8.169 6.717 20.102 1.00 96.44 96 LEU A O 1
ATOM 740 N N . MET A 1 97 ? 6.157 7.700 20.272 1.00 97.50 97 MET A N 1
ATOM 741 C CA . MET A 1 97 ? 6.205 8.356 18.964 1.00 97.50 97 MET A CA 1
ATOM 742 C C . MET A 1 97 ? 7.342 9.372 18.844 1.00 97.50 97 MET A C 1
ATOM 744 O O . MET A 1 97 ? 7.859 9.548 17.744 1.00 97.50 97 MET A O 1
ATOM 748 N N . TYR A 1 98 ? 7.792 9.990 19.944 1.00 97.06 98 TYR A N 1
ATOM 749 C CA . TYR A 1 98 ? 8.946 10.898 19.916 1.00 97.06 98 TYR A CA 1
ATOM 750 C C . TYR A 1 98 ? 10.239 10.196 19.487 1.00 97.06 98 TYR A C 1
ATOM 752 O O . TYR A 1 98 ? 11.107 10.823 18.886 1.00 97.06 98 TYR A O 1
ATOM 760 N N . PHE A 1 99 ? 10.348 8.895 19.763 1.00 95.69 99 PHE A N 1
ATOM 761 C CA . PHE A 1 99 ? 11.497 8.069 19.392 1.00 95.69 99 PHE A CA 1
ATOM 762 C C . PHE A 1 99 ? 11.290 7.364 18.051 1.00 95.69 99 PHE A C 1
ATOM 764 O O . PHE A 1 99 ? 12.232 7.216 17.278 1.00 95.69 99 PHE A O 1
ATOM 771 N N . SER A 1 100 ? 10.054 6.960 17.750 1.00 97.44 100 SER A N 1
ATOM 772 C CA . SER A 1 100 ? 9.712 6.336 16.470 1.00 97.44 100 SER A CA 1
ATOM 773 C C . SER A 1 100 ? 9.804 7.314 15.291 1.00 97.44 100 SER A C 1
ATOM 775 O O . SER A 1 100 ? 10.354 6.960 14.249 1.00 97.44 100 SER A O 1
ATOM 777 N N . ALA A 1 101 ? 9.305 8.546 15.444 1.00 97.38 101 ALA A N 1
ATOM 778 C CA . ALA A 1 101 ? 9.203 9.491 14.334 1.00 97.38 101 ALA A CA 1
ATOM 779 C C . ALA A 1 101 ? 10.559 9.805 13.667 1.00 97.38 101 ALA A C 1
ATOM 781 O O . ALA A 1 101 ? 10.623 9.720 12.442 1.00 97.38 101 ALA A O 1
ATOM 782 N N . PRO A 1 102 ? 11.663 10.073 14.397 1.00 97.38 102 PRO A N 1
ATOM 783 C CA . PRO A 1 102 ? 12.977 10.251 13.776 1.00 97.38 102 PRO A CA 1
ATOM 784 C C . PRO A 1 102 ? 13.460 9.022 12.992 1.00 97.38 102 PRO A C 1
ATOM 786 O O . PRO A 1 102 ? 14.022 9.172 11.912 1.00 97.38 102 PRO A O 1
ATOM 789 N N . LEU A 1 103 ? 13.217 7.807 13.499 1.00 97.06 103 LEU A N 1
ATOM 790 C CA . LEU A 1 103 ? 13.614 6.563 12.824 1.00 97.06 103 LEU A CA 1
ATOM 791 C C . LEU A 1 103 ? 12.843 6.350 11.516 1.00 97.06 103 LEU A C 1
ATOM 793 O O . LEU A 1 103 ? 13.426 5.917 10.520 1.00 97.06 103 LEU A O 1
ATOM 797 N N . LEU A 1 104 ? 11.549 6.683 11.518 1.00 97.56 104 LEU A N 1
ATOM 798 C CA . LEU A 1 104 ? 10.707 6.660 10.324 1.00 97.56 104 LEU A CA 1
ATOM 799 C C . LEU A 1 104 ? 11.161 7.709 9.306 1.00 97.56 104 LEU A C 1
ATOM 801 O O . LEU A 1 104 ? 11.291 7.385 8.134 1.00 97.56 104 LEU A O 1
ATOM 805 N N . LEU A 1 105 ? 11.455 8.934 9.753 1.00 97.38 105 LEU A N 1
ATOM 806 C CA . LEU A 1 105 ? 11.913 10.021 8.882 1.00 97.38 105 LEU A CA 1
ATOM 807 C C . LEU A 1 105 ? 13.265 9.735 8.219 1.00 97.38 105 LEU A C 1
ATOM 809 O O . LEU A 1 105 ? 13.482 10.180 7.103 1.00 97.38 105 LEU A O 1
ATOM 813 N N . ILE A 1 106 ? 14.170 9.007 8.880 1.00 95.88 106 ILE A N 1
ATOM 814 C CA . ILE A 1 106 ? 15.445 8.580 8.273 1.00 95.88 106 ILE A CA 1
ATOM 815 C C . ILE A 1 106 ? 15.232 7.447 7.252 1.00 95.88 106 ILE A C 1
ATOM 817 O O . ILE A 1 106 ? 16.034 7.280 6.332 1.00 95.88 106 ILE A O 1
ATOM 821 N N . GLY A 1 107 ? 14.190 6.632 7.440 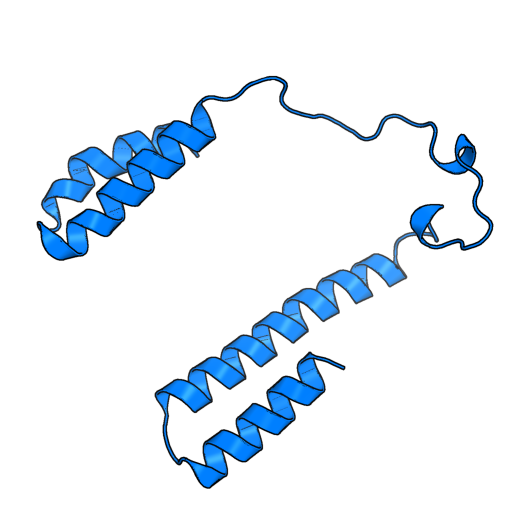1.00 93.31 107 GLY A N 1
ATOM 822 C CA . GLY A 1 107 ? 13.889 5.482 6.587 1.00 93.31 107 GLY A CA 1
ATOM 823 C C . GLY A 1 107 ? 13.036 5.787 5.350 1.00 93.31 107 GLY A C 1
ATOM 824 O O . GLY A 1 107 ? 12.978 4.929 4.469 1.00 93.31 107 GLY A O 1
ATOM 825 N N . LEU A 1 108 ? 12.371 6.947 5.300 1.00 94.06 108 LEU A N 1
ATOM 826 C CA . LEU A 1 108 ? 11.542 7.433 4.185 1.00 94.06 108 LEU A CA 1
ATOM 827 C C . LEU A 1 108 ? 12.349 8.340 3.250 1.00 94.06 108 LEU A C 1
ATOM 829 O O . LEU A 1 108 ? 12.109 8.247 2.027 1.00 94.06 108 LEU A O 1
#

pLDDT: mean 95.58, std 3.11, range [83.81, 98.38]

Solvent-accessible surface area (backbone atoms only — not comparable to full-atom values): 6228 Å² total; per-residue (Å²): 107,68,38,61,52,36,44,54,49,25,52,55,44,32,73,70,68,68,44,69,68,65,28,50,51,30,50,50,52,22,51,52,43,44,53,54,52,48,51,51,53,59,46,58,76,74,50,78,89,48,55,92,75,43,95,84,55,56,80,73,72,67,71,66,87,94,72,91,73,82,90,75,78,65,32,65,57,35,28,51,53,14,49,53,38,42,59,48,17,78,77,79,35,71,73,42,38,76,65,12,50,61,32,33,64,69,28,107

Sequence (108 aa):
WLSVFILAMAVVYGVWSKEPVGTTALFLAFGLSIMIGFYLAFTANRVDAMAQDNKEADVADEAGELGFFSPHSWQPLSLAVGGAFAFMGVVFGWWLMYFSAPLLLIGL

Foldseek 3Di:
DVLVVLVVVLVVCCVPVVDDPVSVVSVVVSVVVCVVVVVVVVVVVVDDDALVNDPPRDPVSPPDDPDDDDPDDCLVVLLVVLVVQCVCCVVVNDVSNVVSVVSNVSSD

Organism: NCBI:txid2706086

Secondary structure (DSSP, 8-state):
-HHHHHHHHHHHHHHHH--HHHHHHHHHHHHHHHHHHHHHHHHHTTSPPPGGG-TT--GGGG-S------S--SHHHHHHHHHHHHHHHHHH-GGGHHHHHHHHHHH-

Nearest PDB structures (foldseek):
  8hcr-assembly1_T  TM=8.428E-01  e=1.231E-06  Mycobacterium tuberculosis variant bovis BCG
  9fu0-assembly1_T  TM=8.861E-01  e=7.163E-06  Mycolicibacterium smegmatis
  7qho-assembly1_T  TM=8.547E-01  e=6.768E-06  Corynebacterium glutamicum ATCC 13032
  6adq-assembly1_H  TM=8.684E-01  e=5.707E-06  Mycolicibacterium smegmatis MC2 51

Mean predicted aligned error: 4.91 Å